Protein AF-A0A7W2YNP4-F1 (afdb_monomer_lite)

pLDDT: mean 96.8, std 3.44, range [70.75, 98.81]

Secondary structure (DSSP, 8-state):
--------TTSS--HHHHHHHHHHHHHTTHHHHHHHHHHT---BTTTTB---TTGGG--S----EETTEEHHHHHHHHHHHHHHHHHHHHTT-SB-TTSPBP--------THHHHHHHHHHHH-

Foldseek 3Di:
DPDDDDPPPPDPDDPVRVVVVVVVCVVVVVVVVVVCQCQQQQPVVVVSGHNPPVLLVDPDPDFRDDPNDRCNVVSVVVVVVVVVVVCCLVVQVDADPVSGHDDDDDQDDDDPSPPVVVVVVVVD

Radius of gyration: 21.35 Å; chains: 1; bounding box: 44×38×59 Å

Sequence (124 aa):
LAPFLLDYSKNLISASTMDMLFNLAKECDVEAWREKMFSGERINRTEDRAVLHTALRNRSETPIMLDGKNINIDVRLALDKMKTFSEKVRQGLWSGYSGKRITDVVNIGVGGSNLGPQMVTEAL

Structure (mmCIF, N/CA/C/O backbone):
data_AF-A0A7W2YNP4-F1
#
_entry.id   AF-A0A7W2YNP4-F1
#
loop_
_atom_site.group_PDB
_atom_site.id
_atom_site.type_symbol
_atom_site.label_atom_id
_atom_site.label_alt_id
_atom_site.label_comp_id
_atom_site.label_asym_id
_atom_site.label_entity_id
_atom_site.label_seq_id
_atom_site.pdbx_PDB_ins_code
_atom_site.Cartn_x
_atom_site.Cartn_y
_atom_site.Cartn_z
_atom_site.occupancy
_atom_site.B_iso_or_equiv
_atom_site.auth_seq_id
_atom_site.auth_comp_id
_atom_site.auth_asym_id
_atom_site.auth_atom_id
_atom_site.pdbx_PDB_model_num
ATOM 1 N N . LEU A 1 1 ? -5.516 15.911 -7.459 1.00 70.75 1 LEU A N 1
ATOM 2 C CA . LEU A 1 1 ? -4.309 15.839 -6.603 1.00 70.75 1 LEU A CA 1
ATOM 3 C C . LEU A 1 1 ? -3.427 17.024 -6.951 1.00 70.75 1 LEU A C 1
ATOM 5 O O . LEU A 1 1 ? -3.419 17.405 -8.117 1.00 70.75 1 LEU A O 1
ATOM 9 N N . ALA A 1 2 ? -2.750 17.619 -5.967 1.00 86.06 2 ALA A N 1
ATOM 10 C CA . ALA A 1 2 ? -1.724 18.624 -6.241 1.00 86.06 2 ALA A CA 1
ATOM 11 C C . ALA A 1 2 ? -0.612 18.010 -7.120 1.00 86.06 2 ALA A C 1
ATOM 13 O O . ALA A 1 2 ? -0.407 16.792 -7.056 1.00 86.06 2 ALA A O 1
ATOM 14 N N . PRO A 1 3 ? 0.070 18.803 -7.960 1.00 93.62 3 PRO A N 1
ATOM 15 C CA . PRO A 1 3 ? 1.133 18.288 -8.812 1.00 93.62 3 PRO A CA 1
ATOM 16 C C . PRO A 1 3 ? 2.290 17.734 -7.971 1.00 93.62 3 PRO A C 1
ATOM 18 O O . PRO A 1 3 ? 2.691 18.333 -6.975 1.00 93.62 3 PRO A O 1
ATOM 21 N N . PHE A 1 4 ? 2.83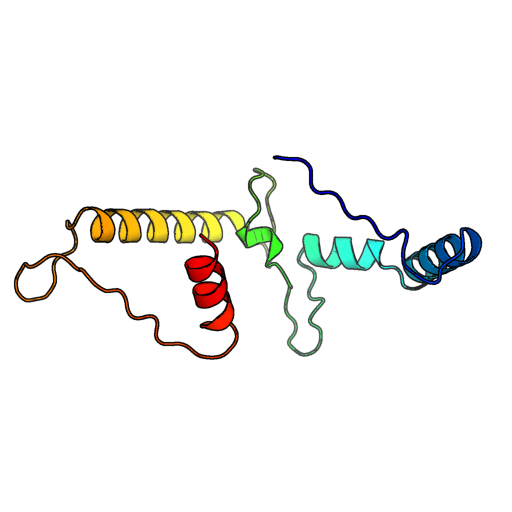4 16.596 -8.401 1.00 95.38 4 PHE A N 1
ATOM 22 C CA . PHE A 1 4 ? 4.057 16.013 -7.856 1.00 95.38 4 PHE A CA 1
ATOM 23 C C . PHE A 1 4 ? 5.171 16.168 -8.896 1.00 95.38 4 PHE A C 1
ATOM 25 O O . PHE A 1 4 ? 5.078 15.597 -9.983 1.00 95.38 4 PHE A O 1
ATOM 32 N N . LEU A 1 5 ? 6.194 16.968 -8.585 1.00 96.75 5 LEU A N 1
ATOM 33 C CA . LEU A 1 5 ? 7.344 17.182 -9.463 1.00 96.75 5 LEU A CA 1
ATOM 34 C C . LEU A 1 5 ? 8.479 16.230 -9.078 1.00 96.75 5 LEU A C 1
ATOM 36 O O . LEU A 1 5 ? 9.031 16.332 -7.985 1.00 96.75 5 LEU A O 1
ATOM 40 N N . LEU A 1 6 ? 8.863 15.358 -10.009 1.00 97.12 6 LEU A N 1
ATOM 41 C CA . LEU A 1 6 ? 10.099 14.585 -9.935 1.00 97.12 6 LEU A CA 1
ATOM 42 C C . LEU A 1 6 ? 11.150 15.231 -10.851 1.00 97.12 6 LEU A C 1
ATOM 44 O O . LEU A 1 6 ? 11.193 14.942 -12.044 1.00 97.12 6 LEU A O 1
ATOM 48 N N . ASP A 1 7 ? 11.988 16.114 -10.299 1.00 97.56 7 ASP A N 1
ATOM 49 C CA . ASP A 1 7 ? 13.154 16.660 -11.010 1.00 97.56 7 ASP A CA 1
ATOM 50 C C . ASP A 1 7 ? 14.348 15.704 -10.878 1.00 97.56 7 ASP A C 1
ATOM 52 O O . ASP A 1 7 ? 15.038 15.680 -9.859 1.00 97.56 7 ASP A O 1
ATOM 56 N N . TYR A 1 8 ? 14.600 14.918 -11.925 1.00 97.38 8 TYR A N 1
ATOM 57 C CA . TYR A 1 8 ? 15.751 14.017 -12.006 1.00 97.38 8 TYR A CA 1
ATOM 58 C C . TYR A 1 8 ? 16.947 14.618 -12.775 1.00 97.38 8 TYR A C 1
ATOM 60 O O . TYR A 1 8 ? 17.911 13.901 -13.043 1.00 97.38 8 TYR A O 1
ATOM 68 N N . SER A 1 9 ? 16.935 15.922 -13.098 1.00 98.00 9 SER A N 1
ATOM 69 C CA . SER A 1 9 ? 17.945 16.584 -13.952 1.00 98.00 9 SER A CA 1
ATOM 70 C C . SER A 1 9 ? 19.372 16.593 -13.395 1.00 98.00 9 SER A C 1
ATOM 72 O O . SER A 1 9 ? 20.325 16.736 -14.153 1.00 98.00 9 SER A O 1
ATOM 74 N N . LYS A 1 10 ? 19.539 16.437 -12.077 1.00 98.12 10 LYS A N 1
ATOM 75 C CA . LYS A 1 10 ? 20.845 16.487 -11.391 1.00 98.12 10 LYS A CA 1
ATOM 76 C C . LYS A 1 10 ? 21.509 15.112 -11.255 1.00 98.12 10 LYS A C 1
ATOM 78 O O . LYS A 1 10 ? 22.420 14.946 -10.449 1.00 98.12 10 LYS A O 1
ATOM 83 N N . ASN A 1 11 ? 21.044 14.128 -12.022 1.00 98.56 11 ASN A N 1
ATOM 84 C CA . ASN A 1 11 ? 21.683 12.820 -12.132 1.00 98.56 11 ASN A CA 1
ATOM 85 C C . ASN A 1 11 ? 22.751 12.830 -13.236 1.00 98.56 11 ASN A C 1
ATOM 87 O O . ASN A 1 11 ? 22.638 13.558 -14.220 1.00 98.56 11 ASN A O 1
ATOM 91 N N . LEU A 1 12 ? 23.778 11.990 -13.092 1.00 98.31 12 LEU A N 1
ATOM 92 C CA . LEU A 1 12 ? 24.858 11.822 -14.073 1.00 98.31 12 LEU A CA 1
ATOM 93 C C . LEU A 1 12 ? 24.398 10.968 -15.269 1.00 98.31 12 LEU A C 1
ATOM 95 O O . LEU A 1 12 ? 24.847 9.839 -15.446 1.00 98.31 12 LEU A O 1
ATOM 99 N N . ILE A 1 13 ? 23.466 11.494 -16.064 1.00 98.06 13 ILE A N 1
ATOM 100 C CA . ILE A 1 13 ? 22.837 10.798 -17.195 1.00 98.06 13 ILE A CA 1
ATOM 101 C C . ILE A 1 13 ? 22.732 11.719 -18.415 1.00 98.06 13 ILE A C 1
ATOM 103 O O . ILE A 1 13 ? 22.454 12.910 -18.289 1.00 98.06 13 ILE A O 1
ATOM 107 N N . SER A 1 14 ? 22.932 11.164 -19.610 1.00 98.44 14 SER A N 1
ATOM 108 C CA . SER A 1 14 ? 22.606 11.826 -20.877 1.00 98.44 14 SER A CA 1
ATOM 109 C C . SER A 1 14 ? 21.256 11.333 -21.418 1.00 98.44 14 SER A C 1
ATOM 111 O O . SER A 1 14 ? 20.675 10.374 -20.903 1.00 98.44 14 SER A O 1
ATOM 113 N N . ALA A 1 15 ? 20.777 11.940 -22.509 1.00 98.19 15 ALA A N 1
ATOM 114 C CA . ALA A 1 15 ? 19.623 11.422 -23.250 1.00 98.19 15 ALA A CA 1
ATOM 115 C C . ALA A 1 15 ? 19.852 9.973 -23.725 1.00 98.19 15 ALA A C 1
ATOM 117 O O . ALA A 1 15 ? 18.996 9.118 -23.521 1.00 98.19 15 ALA A O 1
ATOM 118 N N . SER A 1 16 ? 21.046 9.667 -24.250 1.00 98.50 16 SER A N 1
ATOM 119 C CA . SER A 1 16 ? 21.384 8.308 -24.690 1.00 98.50 16 SER A CA 1
ATOM 120 C C . SER A 1 16 ? 21.428 7.304 -23.536 1.00 98.50 16 SER A C 1
ATOM 122 O O . SER A 1 16 ? 21.015 6.161 -23.711 1.00 98.50 16 SER A O 1
ATOM 124 N N . THR A 1 17 ? 21.871 7.715 -22.341 1.00 98.50 17 THR A N 1
ATOM 125 C CA . THR A 1 17 ? 21.798 6.866 -21.142 1.00 98.50 17 THR A CA 1
ATOM 126 C C . THR A 1 17 ? 20.350 6.529 -20.791 1.00 98.50 17 THR A C 1
ATOM 128 O O . THR A 1 17 ? 20.055 5.377 -20.485 1.00 98.50 17 THR A O 1
ATOM 131 N N . MET A 1 18 ? 19.437 7.502 -20.864 1.00 98.56 18 MET A N 1
ATOM 132 C CA . MET A 1 18 ? 18.016 7.256 -20.602 1.00 98.56 18 MET A CA 1
ATOM 133 C C . MET A 1 18 ? 17.397 6.289 -21.614 1.00 98.56 18 MET A C 1
ATOM 135 O O . MET A 1 18 ? 16.683 5.375 -21.205 1.00 98.56 18 MET A O 1
ATOM 139 N N . ASP A 1 19 ? 17.720 6.421 -22.901 1.00 98.69 19 ASP A N 1
ATOM 140 C CA . ASP A 1 19 ? 17.253 5.483 -23.931 1.00 98.69 19 ASP A CA 1
ATOM 141 C C . ASP A 1 19 ? 17.735 4.052 -23.653 1.00 98.69 19 ASP A C 1
ATOM 143 O O . ASP A 1 19 ? 16.957 3.099 -23.728 1.00 98.69 19 ASP A O 1
ATOM 147 N N . MET A 1 20 ? 19.004 3.895 -23.258 1.00 98.75 20 MET A N 1
ATOM 148 C CA . MET A 1 20 ? 19.563 2.596 -22.870 1.00 98.75 20 MET A CA 1
ATOM 149 C C . MET A 1 20 ? 18.873 2.015 -21.628 1.00 98.75 20 MET A C 1
ATOM 151 O O . MET A 1 20 ? 18.579 0.823 -21.607 1.00 98.75 20 MET A O 1
ATOM 155 N N . LEU A 1 21 ? 18.562 2.834 -20.617 1.00 98.69 21 LEU A N 1
ATOM 156 C CA . LEU A 1 21 ? 17.833 2.391 -19.421 1.00 98.69 21 LEU A CA 1
ATOM 157 C C . LEU A 1 21 ? 16.402 1.944 -19.749 1.00 98.69 21 LEU A C 1
ATOM 159 O O . LEU A 1 21 ? 15.938 0.935 -19.218 1.00 98.69 21 LEU A O 1
ATOM 163 N N . PHE A 1 22 ? 15.704 2.647 -20.647 1.00 98.62 22 PHE A N 1
ATOM 164 C CA . PHE A 1 22 ? 14.380 2.219 -21.103 1.00 98.62 22 PHE A CA 1
ATOM 165 C C . PHE A 1 22 ? 14.436 0.936 -21.930 1.00 98.62 22 PHE A C 1
ATOM 167 O O . PHE A 1 22 ? 13.559 0.085 -21.782 1.00 98.62 22 PHE A O 1
ATOM 174 N N . ASN A 1 23 ? 15.457 0.767 -22.771 1.00 98.75 23 ASN A N 1
ATOM 175 C CA . ASN A 1 23 ? 15.661 -0.482 -23.503 1.00 98.75 23 ASN A CA 1
ATOM 176 C C . ASN A 1 23 ? 15.938 -1.642 -22.545 1.00 98.75 23 ASN A C 1
ATOM 178 O O . ASN A 1 23 ? 15.293 -2.678 -22.667 1.00 98.75 23 ASN A O 1
ATOM 182 N N . LEU A 1 24 ? 16.773 -1.437 -21.524 1.00 98.81 24 LEU A N 1
ATOM 183 C CA . LEU A 1 24 ? 17.000 -2.435 -20.481 1.00 98.81 24 LEU A CA 1
ATOM 184 C C . LEU A 1 24 ? 15.700 -2.801 -19.745 1.00 98.81 24 LEU A C 1
ATOM 186 O O . LEU A 1 24 ? 15.422 -3.976 -19.536 1.00 98.81 24 LEU A O 1
ATOM 190 N N . ALA A 1 25 ? 14.864 -1.821 -19.389 1.00 98.81 25 ALA A N 1
ATOM 191 C CA . ALA A 1 25 ? 13.578 -2.091 -18.740 1.00 98.81 25 ALA A CA 1
ATOM 192 C C . ALA A 1 25 ? 12.637 -2.941 -19.618 1.00 98.81 25 ALA A C 1
ATOM 194 O O . ALA A 1 25 ? 11.916 -3.795 -19.098 1.00 98.81 25 ALA A O 1
ATOM 195 N N . LYS A 1 26 ? 12.665 -2.735 -20.942 1.00 98.69 26 LYS A N 1
ATOM 196 C CA . LYS A 1 26 ? 11.925 -3.559 -21.911 1.00 98.69 26 LYS A CA 1
ATOM 197 C C . LYS A 1 26 ? 12.515 -4.963 -22.030 1.00 98.69 26 LYS A C 1
ATOM 199 O O . LYS A 1 26 ? 11.761 -5.926 -22.005 1.00 98.69 26 LYS A O 1
ATOM 204 N N . GLU A 1 27 ? 13.839 -5.092 -22.112 1.00 98.69 27 GLU A N 1
ATOM 205 C CA . GLU A 1 27 ? 14.532 -6.390 -22.160 1.00 98.69 27 GLU A CA 1
ATOM 206 C C . GLU A 1 27 ? 14.295 -7.223 -20.892 1.00 98.69 27 GLU A C 1
ATOM 208 O O . GLU A 1 27 ? 14.143 -8.440 -20.965 1.00 98.69 27 GLU A O 1
ATOM 213 N N . CYS A 1 28 ? 14.200 -6.572 -19.729 1.00 98.69 28 CYS A N 1
ATOM 214 C CA . CYS A 1 28 ? 13.822 -7.204 -18.463 1.00 98.69 28 CYS A CA 1
ATOM 215 C C . CYS A 1 28 ? 12.309 -7.451 -18.313 1.00 98.69 28 CYS A C 1
ATOM 217 O O . CYS A 1 28 ? 11.882 -7.965 -17.277 1.00 98.69 28 CYS A O 1
ATOM 219 N N . ASP A 1 29 ? 11.505 -7.085 -19.314 1.00 98.44 29 ASP A N 1
ATOM 220 C CA . ASP A 1 29 ? 10.059 -7.304 -19.366 1.00 98.44 29 ASP A CA 1
ATOM 221 C C . ASP A 1 29 ? 9.290 -6.683 -18.179 1.00 98.44 29 ASP A C 1
ATOM 223 O O . ASP A 1 29 ? 8.339 -7.250 -17.632 1.00 98.44 29 ASP A O 1
ATOM 227 N N . VAL A 1 30 ? 9.721 -5.494 -17.736 1.00 98.75 30 VAL A N 1
ATOM 228 C CA . VAL A 1 30 ? 9.147 -4.806 -16.563 1.00 98.75 30 VAL A CA 1
ATOM 229 C C . VAL A 1 30 ? 7.636 -4.591 -16.715 1.00 98.75 30 VAL A C 1
ATOM 231 O O . VAL A 1 30 ? 6.896 -4.675 -15.733 1.00 98.75 30 VAL A O 1
ATOM 234 N N . GLU A 1 31 ? 7.159 -4.342 -17.936 1.00 98.56 31 GLU A N 1
ATOM 235 C CA . GLU A 1 31 ? 5.738 -4.119 -18.202 1.00 98.56 31 GLU A CA 1
ATOM 236 C C . GLU A 1 31 ? 4.897 -5.381 -18.020 1.00 98.56 31 GLU A C 1
ATOM 238 O O . GLU A 1 31 ? 3.862 -5.308 -17.358 1.00 98.56 31 GLU A O 1
ATOM 243 N N . ALA A 1 32 ? 5.334 -6.546 -18.510 1.00 98.50 32 ALA A N 1
ATOM 244 C CA . ALA A 1 32 ? 4.586 -7.769 -18.244 1.00 98.50 32 ALA A CA 1
ATOM 245 C C . ALA A 1 32 ? 4.627 -8.119 -16.754 1.00 98.50 32 ALA A C 1
ATOM 247 O O . ALA A 1 32 ? 3.605 -8.505 -16.196 1.00 98.50 32 ALA A O 1
ATOM 248 N N . TRP A 1 33 ? 5.761 -7.934 -16.067 1.00 98.50 33 TRP A N 1
ATOM 249 C CA . TRP A 1 33 ? 5.837 -8.148 -14.615 1.00 98.50 33 TRP A CA 1
ATOM 250 C C . TRP A 1 33 ? 4.899 -7.235 -13.821 1.00 98.50 33 TRP A C 1
ATOM 252 O O . TRP A 1 33 ? 4.299 -7.685 -12.839 1.00 98.50 33 TRP A O 1
ATOM 262 N N . ARG A 1 34 ? 4.724 -5.982 -14.257 1.00 98.38 34 ARG A N 1
ATOM 263 C CA . ARG A 1 34 ? 3.695 -5.084 -13.723 1.00 98.38 34 ARG A CA 1
ATOM 264 C C . ARG A 1 34 ? 2.312 -5.708 -13.898 1.00 98.38 34 ARG A C 1
ATOM 266 O O . ARG A 1 34 ? 1.600 -5.837 -12.907 1.00 98.38 34 ARG A O 1
ATOM 273 N N . GLU A 1 35 ? 1.944 -6.132 -15.106 1.00 97.62 35 GLU A N 1
ATOM 274 C CA . GLU A 1 35 ? 0.626 -6.737 -15.347 1.00 97.62 35 GLU A CA 1
ATOM 275 C C . GLU A 1 35 ? 0.397 -7.993 -14.498 1.00 97.62 35 GLU A C 1
ATOM 277 O O . GLU A 1 35 ? -0.643 -8.094 -13.855 1.00 97.62 35 GLU A O 1
ATOM 282 N N . LYS A 1 36 ? 1.392 -8.885 -14.383 1.00 97.69 36 LYS A N 1
ATOM 283 C CA . LYS A 1 36 ? 1.339 -10.074 -13.507 1.00 97.69 36 LYS A CA 1
ATOM 284 C C . LYS A 1 36 ? 1.036 -9.712 -12.051 1.00 97.69 36 LYS A C 1
ATOM 286 O O . LYS A 1 36 ? 0.238 -10.371 -11.388 1.00 97.69 36 LYS A O 1
ATOM 291 N N . MET A 1 37 ? 1.668 -8.654 -11.535 1.00 97.81 37 MET A N 1
ATOM 292 C CA . MET A 1 37 ? 1.400 -8.172 -10.178 1.00 97.81 37 MET A CA 1
ATOM 293 C C . MET A 1 37 ? -0.041 -7.668 -10.042 1.00 97.81 37 MET A C 1
ATOM 295 O O . MET A 1 37 ? -0.728 -8.027 -9.090 1.00 97.81 37 MET A O 1
A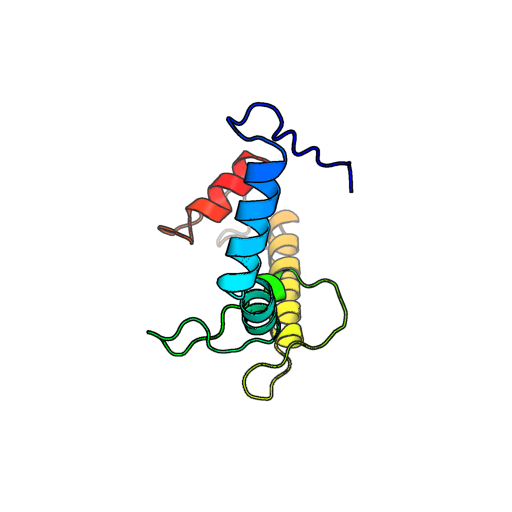TOM 299 N N . PHE A 1 38 ? -0.501 -6.837 -10.981 1.00 96.00 38 PHE A N 1
ATOM 300 C CA . PHE A 1 38 ? -1.834 -6.229 -10.926 1.00 96.00 38 PHE A CA 1
ATOM 301 C C . PHE A 1 38 ? -2.968 -7.234 -11.177 1.00 96.00 38 PHE A C 1
ATOM 303 O O . PHE A 1 38 ? -4.049 -7.062 -10.614 1.00 96.00 38 PHE A O 1
ATOM 310 N N . SER A 1 39 ? -2.725 -8.285 -11.964 1.00 94.56 39 SER A N 1
ATOM 311 C CA . SER A 1 39 ? -3.688 -9.356 -12.249 1.00 94.56 39 SER A CA 1
ATOM 312 C C . SER A 1 39 ? -3.801 -10.394 -11.128 1.00 94.56 39 SER A C 1
ATOM 314 O O . SER A 1 39 ? -4.744 -11.182 -11.124 1.00 94.56 39 SER A O 1
ATOM 316 N N . GLY A 1 40 ? -2.876 -10.387 -10.162 1.00 95.69 40 GLY A N 1
ATOM 317 C CA . GLY A 1 40 ? -2.871 -11.331 -9.046 1.00 95.69 40 GLY A CA 1
ATOM 318 C C . GLY A 1 40 ? -2.171 -12.655 -9.340 1.00 95.69 40 GLY A C 1
ATOM 319 O O . GLY A 1 40 ? -2.379 -13.622 -8.607 1.00 95.69 40 GLY A O 1
ATOM 320 N N . GLU A 1 41 ? -1.315 -12.715 -10.364 1.00 96.81 41 GLU A N 1
ATOM 321 C CA . GLU A 1 41 ? -0.435 -13.867 -10.551 1.00 96.81 41 GLU A CA 1
ATOM 322 C C . GLU A 1 41 ? 0.489 -14.066 -9.341 1.00 96.81 41 GLU A C 1
ATOM 324 O O . GLU A 1 41 ? 0.894 -13.121 -8.650 1.00 96.81 41 GLU A O 1
ATOM 329 N N . ARG A 1 42 ? 0.861 -15.326 -9.092 1.00 97.44 42 ARG A N 1
ATOM 330 C CA . ARG A 1 42 ? 1.710 -15.722 -7.962 1.00 97.44 42 ARG A CA 1
ATOM 331 C C . ARG A 1 42 ? 3.188 -15.424 -8.227 1.00 97.44 42 ARG A C 1
ATOM 333 O O . ARG A 1 42 ? 4.018 -16.316 -8.384 1.00 97.44 42 ARG A O 1
ATOM 340 N N . ILE A 1 43 ? 3.516 -14.134 -8.313 1.00 98.12 43 ILE A N 1
ATOM 341 C CA . ILE A 1 43 ? 4.874 -13.658 -8.606 1.00 98.12 43 ILE A CA 1
ATOM 342 C C . ILE A 1 43 ? 5.838 -13.812 -7.422 1.00 98.12 43 ILE A C 1
ATOM 344 O O . ILE A 1 43 ? 7.048 -13.882 -7.634 1.00 98.12 43 ILE A O 1
ATOM 348 N N . ASN A 1 44 ? 5.333 -13.930 -6.187 1.00 98.31 44 ASN A N 1
ATOM 349 C CA . ASN A 1 44 ? 6.136 -14.379 -5.051 1.00 98.31 44 ASN A CA 1
ATOM 350 C C . ASN A 1 44 ? 6.247 -15.908 -5.111 1.00 98.31 44 ASN A C 1
ATOM 352 O O . ASN A 1 44 ? 5.468 -16.637 -4.498 1.00 98.31 44 ASN A O 1
ATOM 356 N N . ARG A 1 45 ? 7.207 -16.379 -5.911 1.00 97.50 45 ARG A N 1
ATOM 357 C CA . ARG A 1 45 ? 7.365 -17.797 -6.262 1.00 97.50 45 ARG A CA 1
ATOM 358 C C . ARG A 1 45 ? 7.793 -18.672 -5.091 1.00 97.50 45 ARG A C 1
ATOM 360 O O . ARG A 1 45 ? 7.379 -19.820 -5.017 1.00 97.50 45 ARG A O 1
ATOM 367 N N . THR A 1 46 ? 8.621 -18.153 -4.187 1.00 98.25 46 THR A N 1
ATOM 368 C CA . THR A 1 46 ? 9.150 -18.933 -3.057 1.00 98.25 46 THR A CA 1
ATOM 369 C C . THR A 1 46 ? 8.076 -19.295 -2.039 1.00 98.25 46 THR A C 1
ATOM 371 O O . THR A 1 46 ? 8.222 -20.286 -1.334 1.00 98.25 46 THR A O 1
ATOM 374 N N . GLU A 1 47 ? 7.000 -18.509 -1.968 1.00 98.25 47 GLU A N 1
ATOM 375 C CA . GLU A 1 47 ? 5.866 -18.762 -1.074 1.00 98.25 47 GLU A CA 1
ATOM 376 C C . GLU A 1 47 ? 4.574 -19.135 -1.817 1.00 98.25 47 GLU A C 1
ATOM 378 O O . GLU A 1 47 ? 3.545 -19.307 -1.168 1.00 98.25 47 GLU A O 1
ATOM 383 N N . ASP A 1 48 ? 4.613 -19.221 -3.151 1.00 97.56 48 ASP A N 1
ATOM 384 C CA . ASP A 1 48 ? 3.450 -19.391 -4.032 1.00 97.56 48 ASP A CA 1
ATOM 385 C C . ASP A 1 48 ? 2.305 -18.403 -3.715 1.00 97.56 48 ASP A C 1
ATOM 387 O O . ASP A 1 48 ? 1.171 -18.776 -3.407 1.00 97.56 48 ASP A O 1
ATOM 391 N N . ARG A 1 49 ? 2.605 -17.095 -3.745 1.00 98.38 49 ARG A N 1
ATOM 392 C CA . ARG A 1 49 ? 1.653 -16.030 -3.372 1.00 98.38 49 ARG A CA 1
ATOM 393 C C . ARG A 1 49 ? 1.525 -14.930 -4.416 1.00 98.38 49 ARG A C 1
ATOM 395 O O . ARG A 1 49 ? 2.501 -14.502 -5.036 1.00 98.38 49 ARG A O 1
ATOM 402 N N . ALA A 1 50 ? 0.304 -14.415 -4.544 1.00 98.06 50 ALA A N 1
ATOM 403 C CA . ALA A 1 50 ? 0.033 -13.161 -5.236 1.00 98.06 50 ALA A CA 1
ATOM 404 C C . ALA A 1 50 ? 0.551 -11.962 -4.422 1.00 98.06 50 ALA A C 1
ATOM 406 O O . ALA A 1 50 ? 0.632 -12.019 -3.193 1.00 98.06 50 ALA A O 1
ATOM 407 N N . VAL A 1 51 ? 0.867 -10.854 -5.098 1.00 98.12 51 VAL A N 1
ATOM 408 C CA . VAL A 1 51 ? 1.363 -9.617 -4.467 1.00 98.12 51 VAL A CA 1
ATOM 409 C C . VAL A 1 51 ? 0.411 -8.464 -4.789 1.00 98.12 51 VAL A C 1
ATOM 411 O O . VAL A 1 51 ? 0.564 -7.779 -5.792 1.00 98.12 51 VAL A O 1
ATOM 414 N N . LEU A 1 52 ? -0.588 -8.243 -3.926 1.00 97.31 52 LEU A N 1
ATOM 415 C CA . LEU A 1 52 ? -1.763 -7.406 -4.231 1.00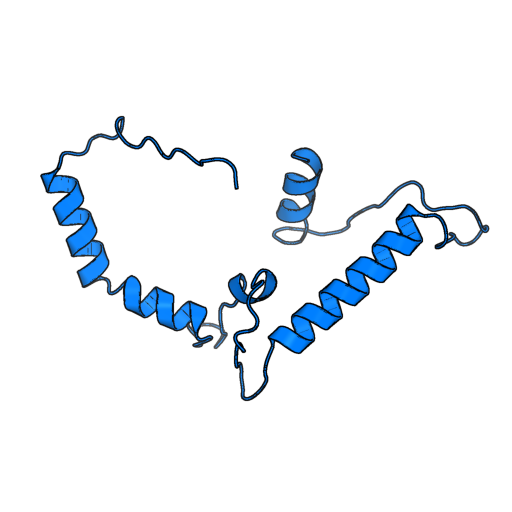 97.31 52 LEU A CA 1
ATOM 416 C C . LEU A 1 52 ? -1.978 -6.228 -3.265 1.00 97.31 52 LEU A C 1
ATOM 418 O O . LEU A 1 52 ? -3.104 -5.849 -2.952 1.00 97.31 52 LEU A O 1
ATOM 422 N N . HIS A 1 53 ? -0.906 -5.578 -2.811 1.00 97.56 53 HIS A N 1
ATOM 423 C CA . HIS A 1 53 ? -1.023 -4.352 -2.003 1.00 97.56 53 HIS A CA 1
ATOM 424 C C . HIS A 1 53 ? -1.730 -3.207 -2.762 1.00 97.56 53 HIS A C 1
ATOM 426 O O . HIS A 1 53 ? -2.329 -2.324 -2.150 1.00 97.56 53 HIS A O 1
ATOM 432 N N . THR A 1 54 ? -1.711 -3.228 -4.099 1.00 96.69 54 THR A N 1
ATOM 433 C CA . THR A 1 54 ? -2.482 -2.322 -4.965 1.00 96.69 54 THR A CA 1
ATOM 434 C C . THR A 1 54 ? -3.992 -2.490 -4.789 1.00 96.69 54 THR A C 1
ATOM 436 O O . THR A 1 54 ? -4.701 -1.484 -4.782 1.00 96.69 54 THR A O 1
ATOM 439 N N . ALA A 1 55 ? -4.479 -3.714 -4.553 1.00 96.12 55 ALA A N 1
ATOM 440 C CA . ALA A 1 55 ? -5.896 -3.996 -4.324 1.00 96.12 55 ALA A CA 1
ATOM 441 C C . ALA A 1 55 ? -6.431 -3.296 -3.063 1.00 96.12 55 ALA A C 1
ATOM 443 O O . ALA A 1 55 ? -7.545 -2.779 -3.072 1.00 96.12 55 ALA A O 1
ATOM 444 N N . LEU A 1 56 ? -5.607 -3.176 -2.012 1.00 96.88 56 LEU A N 1
ATOM 445 C CA . LEU A 1 56 ? -5.979 -2.531 -0.741 1.00 96.88 56 LEU A CA 1
ATOM 446 C C . LEU A 1 56 ? -6.329 -1.041 -0.889 1.00 96.88 56 LEU A C 1
ATOM 448 O O . LEU A 1 56 ? -7.022 -0.472 -0.048 1.00 96.88 56 LEU A O 1
ATOM 452 N N . ARG A 1 57 ? -5.837 -0.403 -1.956 1.00 95.94 57 ARG A N 1
ATOM 453 C CA . ARG A 1 57 ? -6.054 1.016 -2.275 1.00 95.94 57 ARG A CA 1
ATOM 454 C C . ARG A 1 57 ? -6.739 1.224 -3.624 1.00 95.94 57 ARG A C 1
ATOM 456 O O . ARG A 1 57 ? -6.769 2.347 -4.126 1.00 95.94 57 ARG A O 1
ATOM 463 N N . ASN A 1 58 ? -7.285 0.162 -4.213 1.00 93.75 58 ASN A N 1
ATOM 464 C CA . ASN A 1 58 ? -8.044 0.262 -5.446 1.00 93.75 58 ASN A CA 1
ATOM 465 C C . ASN A 1 58 ? -9.382 0.964 -5.166 1.00 93.75 58 ASN A C 1
ATOM 467 O O . ASN A 1 58 ? -10.233 0.451 -4.444 1.00 93.75 58 ASN A O 1
ATOM 471 N N . ARG A 1 59 ? -9.558 2.161 -5.731 1.00 89.44 59 ARG A N 1
ATOM 472 C CA . ARG A 1 59 ? -10.800 2.944 -5.623 1.00 89.44 59 ARG A CA 1
ATOM 473 C C . ARG A 1 59 ? -11.729 2.750 -6.822 1.00 89.44 59 ARG A C 1
ATOM 475 O 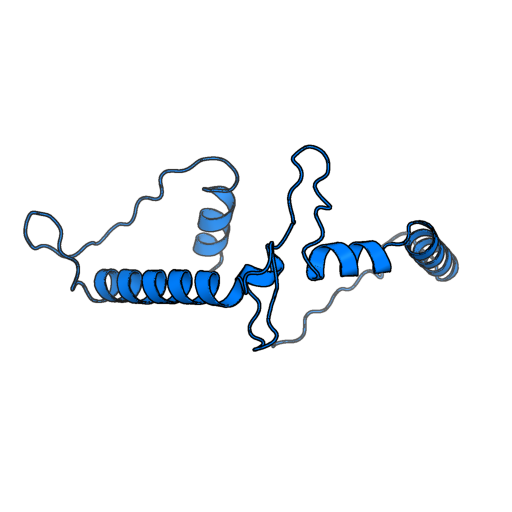O . ARG A 1 59 ? -12.812 3.322 -6.828 1.00 89.44 59 ARG A O 1
ATOM 482 N N . SER A 1 60 ? -11.309 1.975 -7.824 1.00 89.12 60 SER A N 1
ATOM 483 C CA . SER A 1 60 ? -12.164 1.613 -8.954 1.00 89.12 60 SER A CA 1
ATOM 484 C C . SER A 1 60 ? -13.174 0.526 -8.569 1.00 89.12 60 SER A C 1
ATOM 486 O O . SER A 1 60 ? -13.063 -0.130 -7.528 1.00 89.12 60 SER A O 1
ATOM 488 N N . GLU A 1 61 ? -14.169 0.323 -9.429 1.00 83.62 61 GLU A N 1
ATOM 489 C CA . GLU A 1 61 ? -15.129 -0.777 -9.301 1.00 83.62 61 GLU A CA 1
ATOM 490 C C . GLU A 1 61 ? -14.669 -2.064 -9.998 1.00 83.62 61 GLU A C 1
ATOM 492 O O . GLU A 1 61 ? -15.321 -3.097 -9.855 1.00 83.62 61 GLU A O 1
ATOM 497 N N . THR A 1 62 ? -13.526 -2.034 -10.692 1.00 89.44 62 THR A N 1
ATOM 498 C CA . THR A 1 62 ? -12.993 -3.179 -11.435 1.00 89.44 62 THR A CA 1
ATOM 499 C C . THR A 1 62 ? -12.669 -4.338 -10.489 1.00 89.44 62 THR A C 1
ATOM 501 O O . THR A 1 62 ? -11.824 -4.161 -9.602 1.00 89.44 62 THR A O 1
ATOM 504 N N . PRO A 1 63 ? -13.302 -5.518 -10.655 1.00 90.75 63 PRO A N 1
ATOM 505 C CA . PRO A 1 63 ? -13.027 -6.699 -9.843 1.00 90.75 63 PRO A CA 1
ATOM 506 C C . PRO A 1 63 ? -11.560 -7.120 -9.911 1.00 90.75 63 PRO A C 1
ATOM 508 O O . PRO A 1 63 ? -10.970 -7.141 -10.989 1.00 90.75 63 PRO A O 1
ATOM 511 N N . ILE A 1 64 ? -10.998 -7.507 -8.767 1.00 93.50 64 ILE A N 1
ATOM 512 C CA . ILE A 1 64 ? -9.696 -8.177 -8.702 1.00 93.50 64 ILE A CA 1
ATOM 513 C C . ILE A 1 64 ? -9.970 -9.611 -8.268 1.00 93.50 64 ILE A C 1
ATOM 515 O O . ILE A 1 64 ? -10.490 -9.842 -7.175 1.00 93.50 64 ILE A O 1
ATOM 519 N N . MET A 1 65 ? -9.672 -10.561 -9.150 1.00 94.12 65 MET A N 1
ATOM 520 C CA . MET A 1 65 ? -9.945 -11.976 -8.927 1.00 94.12 65 MET A CA 1
ATOM 521 C C . MET A 1 65 ? -8.697 -12.665 -8.381 1.00 94.12 65 MET A C 1
ATOM 523 O O . MET A 1 65 ? -7.648 -12.629 -9.011 1.00 94.12 65 MET A O 1
ATOM 527 N N . LEU A 1 66 ? -8.822 -13.330 -7.236 1.00 95.19 66 LEU A N 1
ATOM 528 C CA . LEU A 1 66 ? -7.797 -14.214 -6.686 1.00 95.19 66 LEU A CA 1
ATOM 529 C C . LEU A 1 66 ? -8.466 -15.533 -6.310 1.00 95.19 66 LEU A C 1
ATOM 531 O O . LEU A 1 66 ? -9.446 -15.534 -5.566 1.00 95.19 66 LEU A O 1
ATOM 535 N N . ASP A 1 67 ? -7.976 -16.646 -6.858 1.00 93.56 67 ASP A N 1
ATOM 536 C CA . ASP A 1 67 ? -8.515 -17.989 -6.596 1.00 93.56 67 ASP A CA 1
ATOM 537 C C . ASP A 1 67 ? -10.045 -18.081 -6.777 1.00 93.56 67 ASP A C 1
ATOM 539 O O . ASP A 1 67 ? -10.772 -18.659 -5.969 1.00 93.56 67 ASP A O 1
ATOM 543 N N . GLY A 1 68 ? -10.547 -17.451 -7.846 1.00 93.19 68 GLY A N 1
ATOM 544 C CA . GLY A 1 68 ? -11.971 -17.435 -8.198 1.00 93.19 68 GLY A CA 1
ATOM 545 C C . GLY A 1 68 ? -12.840 -16.494 -7.356 1.00 93.19 68 GLY A C 1
ATOM 546 O O . GLY A 1 68 ? -14.054 -16.468 -7.546 1.00 93.19 68 GLY A O 1
ATOM 547 N N . LYS A 1 69 ? -12.252 -15.696 -6.456 1.00 95.25 69 LYS A N 1
ATOM 548 C CA . LYS A 1 69 ? -12.974 -14.755 -5.587 1.00 95.25 69 LYS A CA 1
ATOM 549 C C . LYS A 1 69 ? -12.623 -13.308 -5.905 1.00 95.25 69 LYS A C 1
ATOM 551 O O . LYS A 1 69 ? -11.459 -12.977 -6.110 1.00 95.25 69 LYS A O 1
ATOM 556 N N . ASN A 1 70 ? -13.629 -12.437 -5.888 1.00 94.81 70 ASN A N 1
ATOM 557 C CA . ASN A 1 70 ? -13.420 -10.997 -5.998 1.00 94.81 70 ASN A CA 1
ATOM 558 C C . ASN A 1 70 ? -12.974 -10.421 -4.646 1.00 94.81 70 ASN A C 1
ATOM 560 O O . ASN A 1 70 ? -13.806 -10.147 -3.778 1.00 94.81 70 ASN A O 1
ATOM 564 N N . ILE A 1 71 ? -11.671 -10.198 -4.480 1.00 95.88 71 ILE A N 1
ATOM 565 C CA . ILE A 1 71 ? -11.090 -9.754 -3.203 1.00 95.88 71 ILE A CA 1
ATOM 566 C C . ILE A 1 71 ? -11.443 -8.307 -2.844 1.00 95.88 71 ILE A C 1
ATOM 568 O O . ILE A 1 71 ? -11.292 -7.905 -1.692 1.00 95.88 71 ILE A O 1
ATOM 572 N N . ASN A 1 72 ? -11.961 -7.516 -3.792 1.00 93.31 72 ASN A N 1
ATOM 573 C CA . ASN A 1 72 ? -12.405 -6.153 -3.498 1.00 93.31 72 ASN A CA 1
ATOM 574 C C . ASN A 1 72 ? -13.529 -6.131 -2.452 1.00 93.31 72 ASN A C 1
ATOM 576 O O . ASN A 1 72 ? -13.653 -5.155 -1.715 1.00 93.31 72 ASN A O 1
ATOM 580 N N . ILE A 1 73 ? -14.349 -7.187 -2.389 1.00 94.56 73 ILE A N 1
ATOM 581 C CA . ILE A 1 73 ? -15.427 -7.310 -1.402 1.00 94.56 73 ILE A CA 1
ATOM 582 C C . ILE A 1 73 ? -14.827 -7.396 0.004 1.00 94.56 73 ILE A C 1
ATOM 584 O O . ILE A 1 73 ? -15.188 -6.603 0.872 1.00 94.56 73 ILE A O 1
ATOM 588 N N . ASP A 1 74 ? -13.856 -8.287 0.204 1.00 95.69 74 ASP A N 1
ATOM 589 C CA . ASP A 1 74 ? -13.201 -8.488 1.499 1.00 95.69 74 ASP A CA 1
ATOM 590 C C . ASP A 1 74 ? -12.448 -7.229 1.956 1.00 95.69 74 ASP A C 1
ATOM 592 O O . ASP A 1 74 ? -12.542 -6.828 3.119 1.00 95.69 74 ASP A O 1
ATOM 596 N N . VAL A 1 75 ? -11.763 -6.549 1.028 1.00 96.62 75 VAL A N 1
ATOM 597 C CA . VAL A 1 75 ? -11.086 -5.270 1.299 1.00 96.62 75 VAL A CA 1
ATOM 598 C C . VAL A 1 75 ? -12.082 -4.208 1.773 1.00 96.62 75 VAL A C 1
ATOM 600 O O . VAL A 1 75 ? -11.833 -3.541 2.778 1.00 96.62 75 VAL A O 1
ATOM 603 N N . ARG A 1 76 ? -13.226 -4.054 1.091 1.00 95.62 76 ARG A N 1
ATOM 604 C CA . ARG A 1 76 ? -14.260 -3.075 1.475 1.00 95.62 76 ARG A CA 1
ATOM 605 C C . ARG A 1 76 ? -14.862 -3.395 2.839 1.00 95.62 76 ARG A C 1
ATOM 607 O O . ARG A 1 76 ? -14.946 -2.501 3.674 1.00 95.62 76 ARG A O 1
ATOM 614 N N . LEU A 1 77 ? -15.183 -4.662 3.101 1.00 97.00 77 LEU A N 1
ATOM 615 C CA . LEU A 1 77 ? -15.697 -5.098 4.402 1.00 97.00 77 LEU A CA 1
ATOM 616 C C . LEU A 1 77 ? -14.715 -4.785 5.542 1.00 97.00 77 LEU A C 1
ATOM 618 O O . LEU A 1 77 ? -15.126 -4.315 6.606 1.00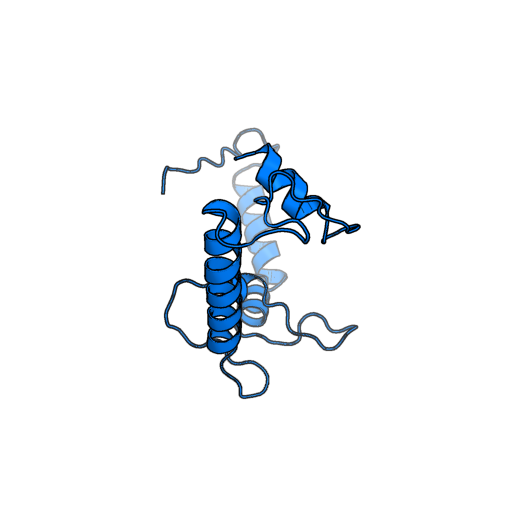 97.00 77 LEU A O 1
ATOM 622 N N . ALA A 1 78 ? -13.414 -4.999 5.327 1.00 98.19 78 ALA A N 1
ATOM 623 C CA . ALA A 1 78 ? -12.389 -4.653 6.309 1.00 98.19 78 ALA A CA 1
ATOM 624 C C . ALA A 1 78 ? -12.295 -3.132 6.537 1.00 98.19 78 ALA A C 1
ATOM 626 O O . ALA A 1 78 ? -12.270 -2.690 7.688 1.00 98.19 78 ALA A O 1
ATOM 627 N N . LEU A 1 79 ? -12.306 -2.330 5.466 1.00 98.00 79 LEU A N 1
ATOM 628 C CA . LEU A 1 79 ? -12.289 -0.865 5.554 1.00 98.00 79 LEU A CA 1
ATOM 629 C C . LEU A 1 79 ? -13.534 -0.311 6.267 1.00 98.00 79 LEU A C 1
ATOM 631 O O . LEU A 1 79 ? -13.403 0.572 7.114 1.00 98.00 79 LEU A O 1
ATOM 635 N N . ASP A 1 80 ? -14.721 -0.857 6.002 1.00 98.19 80 ASP A N 1
ATOM 636 C CA . ASP A 1 80 ? -15.969 -0.456 6.665 1.00 98.19 80 ASP A CA 1
ATOM 637 C C . ASP A 1 80 ? -15.968 -0.817 8.154 1.00 98.19 80 ASP A C 1
ATOM 639 O O . ASP A 1 80 ? -16.418 -0.037 9.005 1.00 98.19 80 ASP A O 1
ATOM 643 N N . LYS A 1 81 ? -15.388 -1.970 8.504 1.00 98.69 81 LYS A N 1
ATOM 644 C CA . LYS A 1 81 ? -15.170 -2.352 9.901 1.00 98.69 81 LYS A CA 1
ATOM 645 C C . LYS A 1 81 ? -14.205 -1.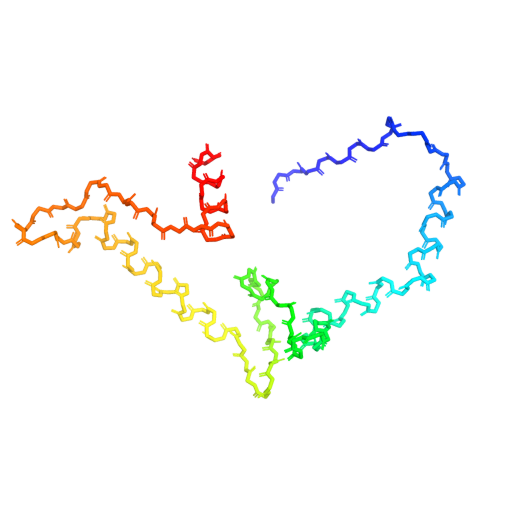386 10.597 1.00 98.69 81 LYS A C 1
ATOM 647 O O . LYS A 1 81 ? -14.493 -0.946 11.712 1.00 98.69 81 LYS A O 1
ATOM 652 N N . MET A 1 82 ? -13.096 -1.022 9.946 1.00 98.75 82 MET A N 1
ATOM 653 C CA . MET A 1 82 ? -12.126 -0.044 10.460 1.00 98.75 82 MET A CA 1
ATOM 654 C C . MET A 1 82 ? -12.754 1.339 10.646 1.00 98.75 82 MET A C 1
ATOM 656 O O . MET A 1 82 ? -12.558 1.963 11.691 1.00 98.75 82 MET A O 1
ATOM 660 N N . LYS A 1 83 ? -13.550 1.803 9.676 1.00 98.69 83 LYS A N 1
ATOM 661 C CA . LYS A 1 83 ? -14.313 3.053 9.773 1.00 98.69 83 LYS A CA 1
ATOM 662 C C . LYS A 1 83 ? -15.236 3.028 10.988 1.00 98.69 83 LYS A C 1
ATOM 664 O O . LYS A 1 83 ? -15.107 3.872 11.866 1.00 98.69 83 LYS A O 1
ATOM 669 N N . THR A 1 84 ? -16.082 2.006 11.090 1.00 98.69 84 THR A N 1
ATOM 670 C CA . THR A 1 84 ? -17.041 1.868 12.196 1.00 98.69 84 THR A CA 1
ATOM 671 C C . THR A 1 84 ? -16.347 1.870 13.559 1.00 98.69 84 THR A C 1
ATOM 673 O O . THR A 1 84 ? -16.794 2.530 14.497 1.00 98.69 84 THR A O 1
ATOM 676 N N . PHE A 1 85 ? -15.248 1.124 13.691 1.00 98.69 85 PHE A N 1
ATOM 677 C CA . PHE A 1 85 ? -14.484 1.067 14.934 1.00 98.69 85 PHE A CA 1
ATOM 678 C C . PHE A 1 85 ? -13.835 2.416 15.267 1.00 98.69 85 PHE A C 1
ATOM 680 O O . PHE A 1 85 ? -14.010 2.929 16.372 1.00 98.69 85 PHE A O 1
ATOM 687 N N . SER A 1 86 ? -13.119 3.006 14.308 1.00 98.69 86 SER A N 1
ATOM 688 C CA . SER A 1 86 ? -12.417 4.274 14.517 1.00 98.69 86 SER A CA 1
ATOM 689 C C . SER A 1 86 ? -13.377 5.422 14.836 1.00 98.69 86 SER A C 1
ATOM 691 O O . SER A 1 86 ? -13.081 6.215 15.725 1.00 98.69 86 SER A O 1
ATOM 693 N N . GLU A 1 87 ? -14.552 5.483 14.205 1.00 98.69 87 GLU A N 1
ATOM 694 C CA . GLU A 1 87 ? -15.594 6.464 14.526 1.00 98.69 87 GLU A CA 1
ATOM 695 C C . GLU A 1 87 ? -16.092 6.310 15.967 1.00 98.69 87 GLU A C 1
ATOM 697 O O . GLU A 1 87 ? -16.113 7.295 16.705 1.00 98.69 87 GLU A O 1
ATOM 702 N N . LYS A 1 88 ? -16.397 5.083 16.413 1.00 98.62 88 LYS A N 1
ATOM 703 C CA . LYS A 1 88 ? -16.824 4.825 17.800 1.00 98.62 88 LYS A CA 1
ATOM 704 C C . LYS A 1 88 ? -15.774 5.253 18.824 1.00 98.62 88 LYS A C 1
ATOM 706 O O . LYS A 1 88 ? -16.122 5.880 19.823 1.00 98.62 88 LYS A O 1
ATOM 711 N N . VAL A 1 89 ? -14.500 4.940 18.581 1.00 98.56 89 VAL A N 1
ATOM 712 C CA . VAL A 1 89 ? -13.394 5.341 19.467 1.00 98.56 89 VAL A CA 1
ATOM 713 C C . VAL A 1 89 ? -13.246 6.863 19.488 1.00 98.56 89 VAL A C 1
ATOM 715 O O . VAL A 1 89 ? -13.258 7.470 20.558 1.00 98.56 89 VAL A O 1
ATOM 718 N N . ARG A 1 90 ? -13.181 7.506 18.315 1.00 98.38 90 ARG A N 1
ATOM 719 C CA . ARG A 1 90 ? -12.977 8.960 18.189 1.00 98.38 90 ARG A CA 1
ATOM 720 C C . ARG A 1 90 ? -14.121 9.767 18.804 1.00 98.38 90 ARG A C 1
ATOM 722 O O . ARG A 1 90 ? -13.864 10.767 19.470 1.00 98.38 90 ARG A O 1
ATOM 729 N N . GLN A 1 91 ? -15.361 9.308 18.634 1.00 98.31 91 GLN A N 1
ATOM 730 C CA . GLN A 1 91 ? -16.561 9.933 19.204 1.00 98.31 91 GLN A CA 1
ATOM 731 C C . GLN A 1 91 ? -16.744 9.639 20.703 1.00 98.31 91 GLN A C 1
ATOM 733 O O . GLN A 1 91 ? -17.633 10.205 21.329 1.00 98.31 91 GLN A O 1
ATOM 738 N N . GLY A 1 92 ? -15.919 8.770 21.301 1.00 97.88 92 GLY A N 1
ATOM 739 C CA . GLY A 1 92 ? -16.049 8.380 22.708 1.00 97.88 92 GLY A CA 1
ATOM 740 C C . GLY A 1 92 ? -17.224 7.441 22.995 1.00 97.88 92 GLY A C 1
ATOM 741 O O . GLY A 1 92 ? -17.557 7.243 24.158 1.00 97.88 92 GLY A O 1
ATOM 742 N N . LEU A 1 93 ? -17.830 6.850 21.960 1.00 98.19 93 LEU A N 1
ATOM 743 C CA . LEU A 1 93 ? -18.876 5.828 22.087 1.00 98.19 93 LEU A CA 1
ATOM 744 C C . LEU A 1 93 ? -18.302 4.468 22.506 1.00 98.19 93 LEU A C 1
ATOM 746 O O . LEU A 1 93 ? -19.031 3.602 22.982 1.00 98.19 93 LEU A O 1
ATOM 750 N N . TRP A 1 94 ? -16.999 4.264 22.299 1.00 98.25 94 TRP A N 1
ATOM 751 C CA . TRP A 1 94 ? -16.271 3.123 22.835 1.00 98.25 94 TRP A CA 1
ATOM 752 C C . TRP A 1 94 ? -15.662 3.485 24.192 1.00 98.25 94 TRP A C 1
ATOM 754 O O . TRP A 1 94 ? -14.687 4.238 24.264 1.00 98.25 94 TRP A O 1
ATOM 764 N N . SER A 1 95 ? -16.229 2.937 25.262 1.00 97.56 95 SER A N 1
ATOM 765 C CA . SER A 1 95 ? -15.757 3.165 26.629 1.00 97.56 95 SER A CA 1
ATOM 766 C C . SER A 1 95 ? -14.800 2.070 27.098 1.00 97.56 95 SER A C 1
ATOM 768 O O . SER A 1 95 ? -14.943 0.898 26.750 1.00 97.56 95 SER A O 1
ATOM 770 N N . GLY A 1 96 ? -13.829 2.453 27.928 1.00 98.00 96 GLY A N 1
ATOM 771 C CA . GLY A 1 96 ? -13.035 1.515 28.716 1.00 98.00 96 GLY A CA 1
ATOM 772 C C . GLY A 1 96 ? -13.855 0.887 29.848 1.00 98.00 96 GLY A C 1
ATOM 773 O O . GLY A 1 96 ? -15.014 1.237 30.070 1.00 98.00 96 GLY A O 1
ATOM 774 N N . TYR A 1 97 ? -13.230 -0.004 30.620 1.00 98.12 97 TYR A N 1
ATOM 775 C CA . TYR A 1 97 ? -13.914 -0.789 31.661 1.00 98.12 97 TYR A CA 1
ATOM 776 C C . TYR A 1 97 ? -14.654 0.055 32.722 1.00 98.12 97 TYR A C 1
ATOM 778 O O . TYR A 1 97 ? -15.624 -0.409 33.308 1.00 98.12 97 TYR A O 1
ATOM 786 N N . SER A 1 98 ? -14.207 1.292 32.970 1.00 98.00 98 SER A N 1
ATOM 787 C CA . SER A 1 98 ? -14.801 2.222 33.945 1.00 98.00 98 SER A CA 1
ATOM 788 C C . SER A 1 98 ? -15.827 3.186 33.333 1.00 98.00 98 SER A C 1
ATOM 790 O O . SER A 1 98 ? -16.204 4.168 33.967 1.00 98.00 98 SER A O 1
ATOM 792 N N . GLY A 1 99 ? -16.235 2.972 32.079 1.00 97.62 99 GLY A N 1
ATOM 793 C CA . GLY A 1 99 ? -17.152 3.856 31.351 1.00 97.62 99 GLY A CA 1
ATOM 794 C C . GLY A 1 99 ? -16.489 5.098 30.740 1.00 97.62 99 GLY A C 1
ATOM 795 O O . GLY A 1 99 ? -17.101 5.770 29.912 1.00 97.62 99 GLY A O 1
ATOM 796 N N . LYS A 1 100 ? -15.227 5.388 31.082 1.00 98.31 100 LYS A N 1
ATOM 797 C CA . LYS A 1 100 ? -14.464 6.520 30.531 1.00 98.31 100 LYS A CA 1
ATOM 798 C C . LYS A 1 100 ? -14.130 6.312 29.050 1.00 98.31 100 LYS A C 1
ATOM 800 O O . LYS A 1 100 ? -13.857 5.189 28.627 1.00 98.31 100 LYS A O 1
ATOM 805 N N . ARG A 1 101 ? -14.102 7.403 28.278 1.00 98.38 101 ARG A N 1
ATOM 806 C CA . ARG A 1 101 ? -13.676 7.389 26.867 1.00 98.38 101 ARG A CA 1
ATOM 807 C C . ARG A 1 101 ? -12.197 7.021 26.729 1.00 98.38 101 ARG A C 1
ATOM 809 O O . ARG A 1 101 ? -11.404 7.304 27.625 1.00 98.38 101 ARG A O 1
ATOM 816 N N . ILE A 1 102 ? -11.829 6.462 25.581 1.00 98.62 102 ILE A N 1
ATOM 817 C CA . ILE A 1 102 ? -10.427 6.225 25.222 1.00 98.62 102 ILE A CA 1
ATOM 818 C C . ILE A 1 102 ? -9.738 7.559 24.902 1.00 98.62 102 ILE A C 1
ATOM 820 O O . ILE A 1 102 ? -10.280 8.377 24.155 1.00 98.62 102 ILE A O 1
ATOM 824 N N . THR A 1 103 ? -8.554 7.773 25.472 1.00 98.44 103 THR A N 1
ATOM 825 C CA . THR A 1 103 ? -7.700 8.951 25.231 1.00 98.44 103 THR A CA 1
ATOM 826 C C . THR A 1 103 ? -6.427 8.605 24.473 1.00 98.44 103 THR A C 1
ATOM 828 O O . THR A 1 103 ? -5.957 9.417 23.685 1.00 98.44 103 THR A O 1
ATOM 831 N N . ASP A 1 104 ? -5.927 7.386 24.654 1.00 98.56 104 ASP A N 1
ATOM 832 C CA . ASP A 1 104 ? -4.636 6.942 24.146 1.00 98.56 104 ASP A CA 1
ATOM 833 C C . ASP A 1 104 ? -4.803 5.626 23.386 1.00 98.56 104 ASP A C 1
ATOM 835 O O . ASP A 1 104 ? -5.534 4.726 23.812 1.00 98.56 104 ASP A O 1
ATOM 839 N N . VAL A 1 105 ? -4.115 5.510 22.251 1.00 98.25 105 VAL A N 1
ATOM 840 C CA . VAL A 1 105 ? -4.060 4.288 21.444 1.00 98.25 105 VAL A CA 1
ATOM 841 C C . VAL A 1 105 ? -2.608 3.843 21.376 1.00 98.25 105 VAL A C 1
ATOM 843 O O . VAL A 1 105 ? -1.761 4.557 20.849 1.00 98.25 105 VAL A O 1
ATOM 846 N N . VAL A 1 106 ? -2.325 2.652 21.900 1.00 98.25 106 VAL A N 1
ATOM 847 C CA . VAL A 1 106 ? -0.985 2.058 21.876 1.00 98.25 106 VAL A CA 1
ATOM 848 C C . VAL A 1 106 ? -0.954 0.969 20.810 1.00 98.25 106 VAL A C 1
ATOM 850 O O . VAL A 1 106 ? -1.607 -0.065 20.953 1.00 98.25 106 VAL A O 1
ATOM 853 N N . ASN A 1 107 ? -0.200 1.197 19.734 1.00 98.31 107 ASN A N 1
ATOM 854 C CA . ASN A 1 107 ? 0.059 0.177 18.721 1.00 98.31 107 ASN A CA 1
ATOM 855 C C . ASN A 1 107 ? 1.207 -0.729 19.187 1.00 98.31 107 ASN A C 1
ATOM 857 O O . ASN A 1 107 ? 2.311 -0.249 19.430 1.00 98.31 107 ASN A O 1
ATOM 861 N N . ILE A 1 108 ? 0.960 -2.035 19.296 1.00 98.12 108 ILE A N 1
ATOM 862 C CA . ILE A 1 108 ? 1.976 -3.028 19.668 1.00 98.12 108 ILE A CA 1
ATOM 863 C C . ILE A 1 108 ? 2.289 -3.861 18.426 1.00 98.12 108 ILE A C 1
ATOM 865 O O . ILE A 1 108 ? 1.472 -4.669 17.988 1.00 98.12 108 ILE A O 1
ATOM 869 N N . GLY A 1 109 ? 3.471 -3.661 17.849 1.00 96.25 109 GLY A N 1
ATOM 870 C CA . GLY A 1 109 ? 3.900 -4.361 16.643 1.00 96.25 109 GLY A CA 1
ATOM 871 C C . GLY A 1 109 ? 5.390 -4.189 16.372 1.00 96.25 109 GLY A C 1
ATOM 872 O O . GLY A 1 109 ? 6.052 -3.347 16.973 1.00 96.25 109 GLY A O 1
ATOM 873 N N . VAL A 1 110 ? 5.918 -4.989 15.446 1.00 97.69 110 VAL A N 1
ATOM 874 C CA . VAL A 1 110 ? 7.316 -4.928 14.991 1.00 97.69 110 VAL A CA 1
ATOM 875 C C . VAL A 1 110 ? 7.380 -4.929 13.463 1.00 97.69 110 VAL A C 1
ATOM 877 O O . VAL A 1 110 ? 6.428 -5.334 12.792 1.00 97.69 110 VAL A O 1
ATOM 880 N N . GLY A 1 111 ? 8.502 -4.472 12.900 1.00 97.19 111 GLY A N 1
ATOM 881 C CA . GLY A 1 111 ? 8.738 -4.471 11.453 1.00 97.19 111 GLY A CA 1
ATOM 882 C C . GLY A 1 111 ? 7.651 -3.725 10.672 1.00 97.19 111 GLY A C 1
ATOM 883 O O . GLY A 1 111 ? 7.314 -2.583 10.995 1.00 97.19 111 GLY A O 1
ATOM 884 N N . GLY A 1 112 ? 7.082 -4.384 9.656 1.00 95.06 112 GLY A N 1
ATOM 885 C CA . GLY A 1 112 ? 6.038 -3.811 8.795 1.00 95.06 112 GLY A CA 1
ATOM 886 C C . GLY A 1 112 ? 4.766 -3.387 9.539 1.00 95.06 112 GLY A C 1
ATOM 887 O O . GLY A 1 112 ? 4.123 -2.422 9.135 1.00 95.06 112 GLY A O 1
ATOM 888 N N . SER A 1 113 ? 4.449 -4.031 10.667 1.00 96.56 113 SER A N 1
ATOM 889 C CA . SER A 1 113 ? 3.286 -3.696 11.505 1.00 96.56 113 SER A CA 1
ATOM 890 C C . SER A 1 113 ? 3.527 -2.513 12.456 1.00 96.56 113 SER A C 1
ATOM 892 O O . SER A 1 113 ? 2.630 -2.152 13.215 1.00 96.56 113 SER A O 1
ATOM 894 N N . ASN A 1 114 ? 4.726 -1.918 12.442 1.00 96.69 114 ASN A N 1
ATOM 895 C CA . ASN A 1 114 ? 5.067 -0.741 13.245 1.00 96.69 114 ASN A CA 1
ATOM 896 C C . ASN A 1 114 ? 5.501 0.453 12.388 1.00 96.69 114 ASN A C 1
ATOM 898 O O . ASN A 1 114 ? 4.935 1.534 12.513 1.00 96.69 114 ASN A O 1
ATOM 902 N N . LEU A 1 115 ? 6.469 0.253 11.486 1.00 97.31 115 LEU A N 1
ATOM 903 C CA . LEU A 1 115 ? 7.102 1.353 10.747 1.00 97.31 115 LEU A CA 1
ATOM 904 C C . LEU A 1 115 ? 6.110 2.132 9.874 1.00 97.31 115 LEU A C 1
ATOM 906 O O . LEU A 1 115 ? 6.177 3.356 9.816 1.00 97.31 115 LEU A O 1
ATOM 910 N N . GLY A 1 116 ? 5.178 1.431 9.219 1.00 97.25 116 GLY A N 1
ATOM 911 C CA . GLY A 1 116 ? 4.132 2.054 8.404 1.00 97.25 116 GLY A CA 1
ATOM 912 C C . GLY A 1 116 ? 3.195 2.941 9.233 1.00 97.25 116 GLY A C 1
ATOM 913 O O . GLY A 1 116 ? 3.122 4.137 8.952 1.00 97.25 116 GLY A O 1
ATOM 914 N N . PRO A 1 117 ? 2.509 2.391 10.258 1.00 97.94 117 PRO A N 1
ATOM 915 C CA . PRO A 1 117 ? 1.677 3.179 11.164 1.00 97.94 117 PRO A CA 1
ATOM 916 C C . PRO A 1 117 ? 2.411 4.379 11.766 1.00 97.94 117 PRO A C 1
ATOM 918 O O . PRO A 1 117 ? 1.904 5.488 11.657 1.00 97.94 117 PRO A O 1
ATOM 921 N N . GLN A 1 118 ? 3.616 4.172 12.311 1.00 98.06 118 GLN A N 1
ATOM 922 C CA . GLN A 1 118 ? 4.405 5.230 12.943 1.00 98.06 118 GLN A CA 1
ATOM 923 C C . GLN A 1 118 ? 4.732 6.366 11.966 1.00 98.06 118 GLN A C 1
ATOM 925 O O . GLN A 1 118 ? 4.453 7.523 12.257 1.00 98.06 118 GLN A O 1
ATOM 930 N N . MET A 1 119 ? 5.291 6.048 10.793 1.00 98.38 119 MET A N 1
ATOM 931 C CA . MET A 1 119 ? 5.680 7.065 9.812 1.00 98.38 119 MET A CA 1
ATOM 932 C C . MET A 1 119 ? 4.483 7.907 9.355 1.00 98.38 119 MET A C 1
ATOM 934 O O . MET A 1 119 ? 4.591 9.127 9.265 1.00 98.38 119 MET A O 1
ATOM 938 N N . VAL A 1 120 ? 3.335 7.272 9.099 1.00 98.50 120 VAL A N 1
ATOM 939 C CA . VAL A 1 120 ? 2.141 7.976 8.611 1.00 98.50 120 VAL A CA 1
ATOM 940 C C . VAL A 1 120 ? 1.520 8.862 9.692 1.00 98.50 120 VAL A C 1
ATOM 942 O O . VAL A 1 120 ? 1.073 9.955 9.362 1.00 98.50 120 VAL A O 1
ATOM 945 N N . THR A 1 121 ? 1.491 8.430 10.958 1.00 97.94 121 THR A N 1
ATOM 946 C CA . THR A 1 121 ? 0.948 9.256 12.053 1.00 97.94 121 THR A CA 1
ATOM 947 C C . THR A 1 121 ? 1.855 10.413 12.453 1.00 97.94 121 THR A C 1
ATOM 949 O O . THR A 1 121 ? 1.356 11.386 12.992 1.00 97.94 121 THR A O 1
ATOM 952 N N . GLU A 1 122 ? 3.165 10.318 12.219 1.00 98.25 122 GLU A N 1
ATOM 953 C CA . GLU A 1 122 ? 4.090 11.442 12.441 1.00 98.25 122 GLU A CA 1
ATOM 954 C C . GLU A 1 122 ? 4.008 12.489 11.317 1.00 98.25 122 GLU A C 1
ATOM 956 O O . GLU A 1 122 ? 4.267 13.669 11.536 1.00 98.25 122 GLU A O 1
ATOM 961 N N . ALA A 1 123 ? 3.671 12.068 10.094 1.00 98.31 123 ALA A N 1
ATOM 962 C CA . ALA A 1 123 ? 3.637 12.946 8.926 1.00 98.31 123 ALA A CA 1
ATOM 963 C C . ALA A 1 123 ? 2.315 13.721 8.737 1.00 98.31 123 ALA A C 1
ATOM 965 O O . ALA A 1 123 ? 2.305 14.691 7.974 1.00 98.31 123 ALA A O 1
ATOM 966 N N . LEU A 1 124 ? 1.211 13.279 9.354 1.00 96.44 124 LEU A N 1
ATOM 967 C CA . LEU A 1 124 ? -0.156 13.807 9.184 1.00 96.44 124 LEU A CA 1
ATOM 968 C C . LEU A 1 124 ? -0.732 14.342 10.496 1.00 96.44 124 LEU A C 1
ATOM 970 O O . LEU A 1 124 ? -1.536 15.297 10.412 1.00 96.44 124 LEU A O 1
#